Protein AF-A0A1G0HWP4-F1 (afdb_monomer)

Mean predicted aligned error: 15.43 Å

Foldseek 3Di:
DDDDDDDDDPDDDLVVLPVVLVVVQVVVCVPDPHNFWDDWPDDDPDVQDQKTKTWGDDPNDIDIDIDRPDSHNSVRNVVRSVVVVVVVVCVVVVNPVVVVVVVVPPPDPPPLPQLCVLLVHDPPDDLVVSVVSLVVVCVQLPCPDPPNPNVPSVSVVSSVVSNVVSVVD

Nearest PDB structures (foldseek):
  1yz9-assembly1_B  TM=3.494E-01  e=1.537E+00  Aquifex aeolicus
  4m2z-assembly1_A  TM=3.794E-01  e=2.055E+00  Aquifex aeolicus VF5
  3p1x-assembly3_A  TM=3.303E-01  e=1.830E+00  Homo sapiens
  1yyw-assembly1_B  TM=3.700E-01  e=5.204E+00  Aquifex aeolicus
  8dg5-assembly1_K  TM=2.739E-01  e=3.086E+00  Drosophila melanogaster

pLDDT: mean 76.39, std 14.66, range [33.81, 92.25]

Radius of gyration: 24.45 Å; Cα contacts (8 Å, |Δi|>4): 148; chains: 1; bounding box: 59×46×54 Å

Secondary structure (DSSP, 8-state):
-----PPPPTT--HHHHHHHHHHHHHHHHHHSSS--EEEE--S---TT---EEEEEEETTEEEEEEE--SSSHHHHHHHHHHHHHHHHHHHHTT-HHHHHHHHHTSPPP-----HHHHHTS-TTS-HHHHHHHHHHHHHHH-TT-TTS--TT-HHHHHHHHHHHHHHT-

Structure (mmCIF, N/CA/C/O backbone):
data_AF-A0A1G0HWP4-F1
#
_entry.id   AF-A0A1G0HWP4-F1
#
loop_
_atom_site.group_PDB
_atom_site.id
_atom_site.type_symbol
_atom_site.label_atom_id
_atom_site.label_alt_id
_atom_site.label_comp_id
_atom_site.label_asym_id
_atom_site.label_entity_id
_atom_site.label_seq_id
_atom_site.pdbx_PDB_ins_code
_atom_site.Cartn_x
_atom_site.Cartn_y
_atom_site.Cartn_z
_atom_site.occupancy
_atom_site.B_iso_or_equiv
_atom_site.auth_seq_id
_atom_site.auth_comp_id
_atom_site.auth_asym_id
_atom_site.auth_atom_id
_atom_site.pdbx_PDB_model_num
ATOM 1 N N . MET A 1 1 ? -22.173 8.754 -3.410 1.00 35.62 1 MET A N 1
ATOM 2 C CA . MET A 1 1 ? -20.940 9.534 -3.659 1.00 35.62 1 MET A CA 1
ATOM 3 C C . MET A 1 1 ? -20.176 8.850 -4.780 1.00 35.62 1 MET A C 1
ATOM 5 O O . MET A 1 1 ? -19.919 7.658 -4.665 1.00 35.62 1 MET A O 1
ATOM 9 N N . ALA A 1 2 ? -19.895 9.544 -5.881 1.00 37.91 2 ALA A N 1
ATOM 10 C CA . ALA A 1 2 ? -19.133 8.976 -6.991 1.00 37.91 2 ALA A CA 1
ATOM 11 C C . ALA A 1 2 ? -17.658 8.866 -6.575 1.00 37.91 2 ALA A C 1
ATOM 13 O O . ALA A 1 2 ? -16.983 9.879 -6.407 1.00 37.91 2 ALA A O 1
ATOM 14 N N . GLY A 1 3 ? -17.180 7.644 -6.332 1.00 35.84 3 GLY A N 1
ATOM 15 C CA . GLY A 1 3 ? -15.778 7.394 -6.008 1.00 35.84 3 GLY A CA 1
ATOM 16 C C . GLY A 1 3 ? -14.893 7.759 -7.196 1.00 35.84 3 GLY A C 1
ATOM 17 O O . GLY A 1 3 ? -15.130 7.292 -8.311 1.00 35.84 3 GLY A O 1
ATOM 18 N N . TYR A 1 4 ? -13.888 8.601 -6.967 1.00 33.81 4 TYR A N 1
ATOM 19 C CA . TYR A 1 4 ? -12.888 8.941 -7.972 1.00 33.81 4 TYR A CA 1
ATOM 20 C C . TYR A 1 4 ? -12.200 7.660 -8.474 1.00 33.81 4 TYR A C 1
ATOM 22 O O . TYR A 1 4 ? -11.484 6.993 -7.727 1.00 33.81 4 TYR A O 1
ATOM 30 N N . LYS A 1 5 ? -12.434 7.291 -9.740 1.00 38.62 5 LYS A N 1
ATOM 31 C CA . LYS A 1 5 ? -11.689 6.230 -10.429 1.00 38.62 5 LYS A CA 1
ATOM 32 C C . LYS A 1 5 ? -10.514 6.876 -11.154 1.00 38.62 5 LYS A C 1
ATOM 34 O O . LYS A 1 5 ? -10.679 7.419 -12.241 1.00 38.62 5 LYS A O 1
ATOM 39 N N . TYR A 1 6 ? -9.336 6.825 -10.537 1.00 41.19 6 TYR A N 1
ATOM 40 C CA . TYR A 1 6 ? -8.092 7.176 -11.217 1.00 41.19 6 TYR A CA 1
ATOM 41 C C . TYR A 1 6 ? -7.831 6.170 -12.345 1.00 41.19 6 TYR A C 1
ATOM 43 O O . TYR A 1 6 ? -7.634 4.981 -12.078 1.00 41.19 6 TYR A O 1
ATOM 51 N N . SER A 1 7 ? -7.825 6.651 -13.586 1.00 46.00 7 SER A N 1
ATOM 52 C CA . SER A 1 7 ? -7.312 5.913 -14.740 1.00 46.00 7 SER A CA 1
ATOM 53 C C . SER A 1 7 ? -5.890 6.396 -15.021 1.00 46.00 7 SER A C 1
ATOM 55 O O . SER A 1 7 ? -5.683 7.611 -15.094 1.00 46.00 7 SER A O 1
ATOM 57 N N . PRO A 1 8 ? -4.905 5.495 -15.172 1.00 48.41 8 PRO A N 1
ATOM 58 C CA . PRO A 1 8 ? -3.567 5.902 -15.574 1.00 48.41 8 PRO A CA 1
ATOM 59 C C . PRO A 1 8 ? -3.627 6.607 -16.944 1.00 48.41 8 PRO A C 1
ATOM 61 O O . PRO A 1 8 ? -4.454 6.237 -17.782 1.00 48.41 8 PRO A O 1
ATOM 64 N N . PRO A 1 9 ? -2.800 7.640 -17.177 1.00 46.66 9 PRO A N 1
ATOM 65 C CA . PRO A 1 9 ? -2.841 8.414 -18.413 1.00 46.66 9 PRO A CA 1
ATOM 66 C C . PRO A 1 9 ? -2.562 7.537 -19.643 1.00 46.66 9 PRO A C 1
ATOM 68 O O . PRO A 1 9 ? -1.605 6.762 -19.677 1.00 46.66 9 PRO A O 1
ATOM 71 N N . THR A 1 10 ? -3.412 7.669 -20.661 1.00 42.06 10 THR A N 1
ATOM 72 C CA . THR A 1 10 ? -3.330 6.939 -21.932 1.00 42.06 10 THR A CA 1
ATOM 73 C C . THR A 1 10 ? -2.033 7.281 -22.679 1.00 42.06 10 THR A C 1
ATOM 75 O O . THR A 1 10 ? -1.686 8.453 -22.798 1.00 42.06 10 THR A O 1
ATOM 78 N N . GLY A 1 11 ? -1.335 6.278 -23.229 1.00 45.94 11 GLY A N 1
ATOM 79 C CA . GLY A 1 11 ? -0.213 6.490 -24.162 1.00 45.94 11 GLY A CA 1
ATOM 80 C C . GLY A 1 11 ? 1.203 6.403 -23.581 1.00 45.94 11 GLY A C 1
ATOM 81 O O . GLY A 1 11 ? 2.148 6.812 -24.247 1.00 45.94 11 GLY A O 1
ATOM 82 N N . TRP A 1 12 ? 1.385 5.867 -22.374 1.00 53.19 12 TRP A N 1
ATOM 83 C CA . TRP A 1 12 ? 2.719 5.615 -21.819 1.00 53.19 12 TRP A CA 1
ATOM 84 C C . TRP A 1 12 ? 3.225 4.215 -22.199 1.00 53.19 12 TRP A C 1
ATOM 86 O O . TRP A 1 12 ? 2.659 3.229 -21.723 1.00 53.19 12 TRP A O 1
ATOM 96 N N . PRO A 1 13 ? 4.275 4.079 -23.035 1.00 53.84 13 PRO A N 1
ATOM 97 C CA . PRO A 1 13 ? 4.771 2.769 -23.430 1.00 53.84 13 PRO A CA 1
ATOM 98 C C . PRO A 1 13 ? 5.338 2.020 -22.210 1.00 53.84 13 PRO A C 1
ATOM 100 O O . PRO A 1 13 ? 6.186 2.570 -21.494 1.00 53.84 13 PRO A O 1
ATOM 103 N N . PRO A 1 14 ? 4.953 0.751 -21.982 1.00 49.53 14 PRO A N 1
ATOM 104 C CA . PRO A 1 14 ? 5.505 -0.071 -20.901 1.00 49.53 14 PRO A CA 1
ATOM 105 C C . PRO A 1 14 ? 7.040 -0.179 -20.934 1.00 49.53 14 PRO A C 1
ATOM 107 O O . PRO A 1 14 ? 7.685 -0.279 -19.891 1.00 49.53 14 PRO A O 1
ATOM 110 N N . SER A 1 15 ? 7.640 -0.121 -22.128 1.00 50.69 15 SER A N 1
ATOM 111 C CA . SER A 1 15 ? 9.090 -0.155 -22.349 1.00 50.69 15 SER A CA 1
ATOM 112 C C . SER A 1 15 ? 9.810 1.125 -21.908 1.00 50.69 15 SER A C 1
ATOM 114 O O . SER A 1 15 ? 10.912 1.034 -21.368 1.00 50.69 15 SER A O 1
ATOM 116 N N . SER A 1 16 ? 9.186 2.298 -22.062 1.00 52.84 16 SER A N 1
ATOM 117 C CA . SER A 1 16 ? 9.762 3.593 -21.660 1.00 52.84 16 SER A CA 1
ATOM 118 C C . SER A 1 16 ? 9.850 3.744 -20.139 1.00 52.84 16 SER A C 1
ATOM 120 O O . SER A 1 16 ? 10.760 4.383 -19.622 1.00 52.84 16 SER A O 1
ATOM 122 N N . SER A 1 17 ? 8.956 3.079 -19.401 1.00 62.97 17 SER A N 1
ATOM 123 C CA . SER A 1 17 ? 8.894 3.183 -17.938 1.00 62.97 17 SER A CA 1
ATOM 124 C C . SER A 1 17 ? 10.099 2.551 -17.235 1.00 62.97 17 SER A C 1
ATOM 126 O O . SER A 1 17 ? 10.515 3.030 -16.184 1.00 62.97 17 SER A O 1
ATOM 128 N N . ARG A 1 18 ? 10.688 1.481 -17.787 1.00 70.69 18 ARG A N 1
ATOM 129 C CA . ARG A 1 18 ? 11.725 0.707 -17.085 1.00 70.69 18 ARG A CA 1
ATOM 130 C C . ARG A 1 18 ? 13.026 1.488 -16.898 1.00 70.69 18 ARG A C 1
ATOM 132 O O . ARG A 1 18 ? 13.535 1.546 -15.781 1.00 70.69 18 ARG A O 1
ATOM 139 N N . GLY A 1 19 ? 13.571 2.038 -17.984 1.00 73.56 19 GLY A N 1
ATOM 140 C CA . GLY A 1 19 ? 14.836 2.779 -17.942 1.00 73.56 19 GLY A CA 1
ATOM 141 C C . GLY A 1 19 ? 14.739 4.005 -17.038 1.00 73.56 19 GLY A C 1
ATOM 142 O O . GLY A 1 19 ? 15.629 4.252 -16.231 1.00 73.56 19 GLY A O 1
ATOM 143 N N . GLU A 1 20 ? 13.605 4.706 -17.096 1.00 80.00 20 GLU A N 1
ATOM 144 C CA . GLU A 1 20 ? 13.312 5.836 -16.214 1.00 80.00 20 GLU A CA 1
ATOM 145 C C . GLU A 1 20 ? 13.225 5.436 -14.738 1.00 80.00 20 GLU A C 1
ATOM 147 O O . GLU A 1 20 ? 13.810 6.106 -13.892 1.00 80.00 20 GLU A O 1
ATOM 152 N N . ILE A 1 21 ? 12.509 4.350 -14.413 1.00 82.44 21 ILE A N 1
ATOM 153 C CA . ILE A 1 21 ? 12.374 3.868 -13.029 1.00 82.44 21 ILE A CA 1
ATOM 154 C C . ILE A 1 21 ? 13.747 3.491 -12.466 1.00 82.44 21 ILE A C 1
ATOM 156 O O . ILE A 1 21 ? 14.088 3.892 -11.355 1.00 82.44 21 ILE A O 1
ATOM 160 N N . GLN A 1 2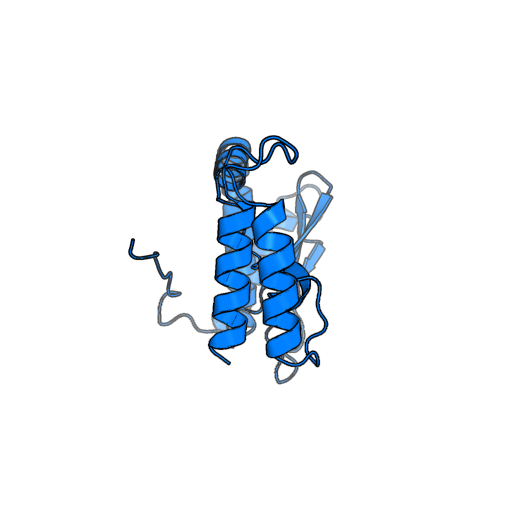2 ? 14.555 2.771 -13.248 1.00 82.81 22 GLN A N 1
ATOM 161 C CA . GLN A 1 22 ? 15.904 2.388 -12.845 1.00 82.81 22 GLN A CA 1
ATOM 162 C C . GLN A 1 22 ? 16.805 3.614 -12.631 1.00 82.81 22 GLN A C 1
ATOM 164 O O . GLN A 1 22 ? 17.485 3.693 -11.609 1.00 82.81 22 GLN A O 1
ATOM 169 N N . ALA A 1 23 ? 16.786 4.580 -13.554 1.00 85.12 23 ALA A N 1
ATOM 170 C CA . ALA A 1 23 ? 17.562 5.813 -13.431 1.00 85.12 23 ALA A CA 1
ATOM 171 C C . ALA A 1 23 ? 17.144 6.637 -12.203 1.00 85.12 23 ALA A C 1
ATOM 173 O O . ALA A 1 23 ? 17.994 7.173 -11.496 1.00 85.12 23 ALA A O 1
ATOM 174 N N . GLU A 1 24 ? 15.845 6.705 -11.908 1.00 87.31 24 GLU A N 1
ATOM 175 C CA . GLU A 1 24 ? 15.332 7.407 -10.733 1.00 87.31 24 GLU A CA 1
ATOM 176 C C . GLU A 1 24 ? 15.749 6.720 -9.423 1.00 87.31 24 GLU A C 1
ATOM 178 O O . GLU A 1 24 ? 16.228 7.389 -8.509 1.00 87.31 24 GLU A O 1
ATOM 183 N N . PHE A 1 25 ? 15.619 5.393 -9.326 1.00 87.38 25 PHE A N 1
ATOM 184 C CA . PHE A 1 25 ? 16.061 4.650 -8.143 1.00 87.38 25 PHE A CA 1
ATOM 185 C C . PHE A 1 25 ? 17.568 4.764 -7.925 1.00 87.38 25 PHE A C 1
ATOM 187 O O . PHE A 1 25 ? 18.009 4.926 -6.786 1.00 87.38 25 PHE A O 1
ATOM 194 N N . GLN A 1 26 ? 18.352 4.733 -9.006 1.00 86.25 26 GLN A N 1
ATOM 195 C CA . GLN A 1 26 ? 19.790 4.949 -8.923 1.00 86.25 26 GLN A CA 1
ATOM 196 C C . GLN A 1 26 ? 20.101 6.358 -8.421 1.00 86.25 26 GLN A C 1
ATOM 198 O O . GLN A 1 26 ? 20.832 6.505 -7.449 1.00 86.25 26 GLN A O 1
ATOM 203 N N . ARG A 1 27 ? 19.449 7.382 -8.982 1.00 86.69 27 ARG A N 1
ATOM 204 C CA . ARG A 1 27 ? 19.596 8.767 -8.526 1.00 86.69 27 ARG A CA 1
ATOM 205 C C . ARG A 1 27 ? 19.305 8.921 -7.032 1.00 86.69 27 ARG A C 1
ATOM 207 O O . ARG A 1 27 ? 20.004 9.670 -6.359 1.00 86.69 27 ARG A O 1
ATOM 214 N N . TRP A 1 28 ? 18.291 8.241 -6.495 1.00 88.19 28 TRP A N 1
ATOM 215 C CA . TRP A 1 28 ? 17.997 8.296 -5.057 1.00 88.19 28 TRP A CA 1
ATOM 216 C C . TRP A 1 28 ? 19.061 7.621 -4.202 1.00 88.19 28 TRP A C 1
ATOM 218 O O . TRP A 1 28 ? 19.343 8.119 -3.116 1.00 88.19 28 TRP A O 1
ATOM 228 N N . ASN A 1 29 ? 19.634 6.516 -4.679 1.00 86.56 29 ASN A N 1
ATOM 229 C CA . ASN A 1 29 ? 20.761 5.866 -4.018 1.00 86.56 29 ASN A CA 1
ATOM 230 C C . ASN A 1 29 ? 22.008 6.753 -4.046 1.00 86.56 29 ASN A C 1
ATOM 232 O O . ASN A 1 29 ? 22.676 6.856 -3.029 1.00 86.56 29 ASN A O 1
ATOM 236 N N . ASP A 1 30 ? 22.277 7.434 -5.161 1.00 85.62 30 ASP A N 1
ATOM 237 C CA . ASP A 1 30 ? 23.438 8.321 -5.308 1.00 85.62 30 ASP A CA 1
ATOM 238 C C . ASP A 1 30 ? 23.310 9.596 -4.457 1.00 85.62 30 ASP A C 1
ATOM 240 O O . ASP A 1 30 ? 24.300 10.140 -3.977 1.00 85.62 30 ASP A O 1
ATOM 244 N N . GLN A 1 31 ? 22.084 10.097 -4.270 1.00 82.31 31 GLN A N 1
ATOM 245 C CA . GLN A 1 31 ? 21.800 11.263 -3.425 1.00 82.31 31 GLN A CA 1
ATOM 246 C C . GLN A 1 31 ? 21.808 10.944 -1.928 1.00 82.31 31 GLN A C 1
ATOM 248 O O . GLN A 1 31 ? 21.899 11.859 -1.108 1.00 82.31 31 GLN A O 1
ATOM 253 N N . ALA A 1 32 ? 21.649 9.676 -1.563 1.00 75.62 32 ALA A N 1
ATOM 254 C CA . ALA A 1 32 ? 21.641 9.249 -0.179 1.00 75.62 32 ALA A CA 1
ATOM 255 C C . ALA A 1 32 ? 23.056 8.843 0.258 1.00 75.62 32 ALA A C 1
ATOM 257 O O . ALA A 1 32 ? 23.811 8.245 -0.498 1.00 75.62 32 ALA A O 1
ATOM 258 N N . GLY A 1 33 ? 23.416 9.135 1.512 1.00 71.81 33 GLY A N 1
ATOM 259 C CA . GLY A 1 33 ? 24.677 8.656 2.101 1.00 71.81 33 GLY A CA 1
ATOM 260 C C . GLY A 1 33 ? 24.725 7.132 2.302 1.00 71.81 33 GLY A C 1
ATOM 261 O O . GLY A 1 33 ? 25.763 6.590 2.665 1.00 71.81 33 GLY A O 1
ATOM 262 N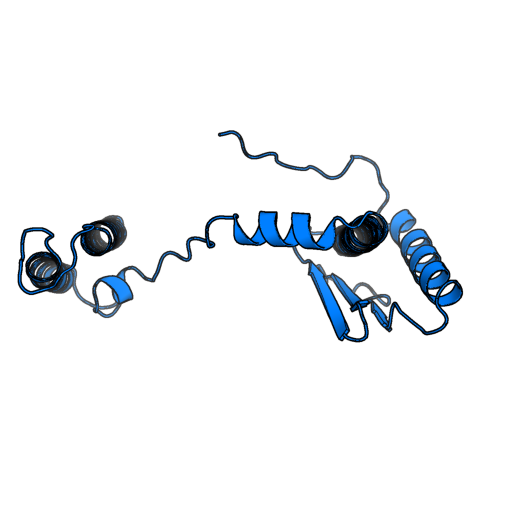 N . GLU A 1 34 ? 23.604 6.447 2.067 1.00 74.62 34 GLU A N 1
ATOM 263 C CA . GLU A 1 34 ? 23.442 4.998 2.106 1.00 74.62 34 GLU A CA 1
ATOM 264 C C . GLU A 1 34 ? 22.468 4.544 1.010 1.00 74.62 34 GLU A C 1
ATOM 266 O O . GLU A 1 34 ? 21.630 5.313 0.539 1.00 74.62 34 GLU A O 1
ATOM 271 N N . ARG A 1 35 ? 22.533 3.271 0.611 1.00 76.00 35 ARG A N 1
ATOM 272 C CA . ARG A 1 35 ? 21.603 2.715 -0.379 1.00 76.00 35 ARG A CA 1
ATOM 273 C C . ARG A 1 35 ? 20.183 2.662 0.197 1.00 76.00 35 ARG A C 1
ATOM 275 O O . ARG A 1 35 ? 19.887 1.815 1.034 1.00 76.00 35 ARG A O 1
ATOM 282 N N . VAL A 1 36 ? 19.296 3.522 -0.301 1.00 82.56 36 VAL A N 1
ATOM 283 C CA . VAL A 1 36 ? 17.905 3.642 0.168 1.00 82.56 36 VAL A CA 1
ATOM 284 C C . VAL A 1 36 ? 16.933 2.739 -0.580 1.00 82.56 36 VAL A C 1
ATOM 286 O O . VAL A 1 36 ? 15.987 2.250 0.020 1.00 82.56 36 VAL A O 1
ATOM 289 N N . VAL A 1 37 ? 17.147 2.467 -1.865 1.00 85.19 37 VAL A N 1
ATOM 290 C CA . VAL A 1 37 ? 16.380 1.469 -2.620 1.00 85.19 37 VAL A CA 1
ATOM 291 C C . VAL A 1 37 ? 17.173 0.167 -2.614 1.00 85.19 37 VAL A C 1
ATOM 293 O O . VAL A 1 37 ? 18.218 0.039 -3.263 1.00 85.19 37 VAL A O 1
ATOM 296 N N . LEU A 1 38 ? 16.689 -0.792 -1.830 1.00 81.56 38 LEU A N 1
ATOM 297 C CA . LEU A 1 38 ? 17.404 -2.027 -1.528 1.00 81.56 38 LEU A CA 1
ATOM 298 C C . LEU A 1 38 ? 17.222 -3.048 -2.634 1.00 81.56 38 LEU A C 1
ATOM 300 O O . LEU A 1 38 ? 18.199 -3.609 -3.125 1.00 81.56 38 LEU A O 1
ATOM 304 N N . ASP A 1 39 ? 15.977 -3.245 -3.035 1.00 81.06 39 ASP A N 1
ATOM 305 C CA . ASP A 1 39 ? 15.601 -4.248 -4.009 1.00 81.06 39 ASP A CA 1
ATOM 306 C C . ASP A 1 39 ? 14.347 -3.796 -4.742 1.00 81.06 39 ASP A C 1
ATOM 308 O O . ASP A 1 39 ? 13.502 -3.089 -4.196 1.00 81.06 39 ASP A O 1
ATOM 312 N N . TYR A 1 40 ? 14.234 -4.184 -5.991 1.00 76.06 40 TYR A N 1
ATOM 313 C CA . TYR A 1 40 ? 13.019 -4.026 -6.763 1.00 76.06 40 TYR A CA 1
ATOM 314 C C . TYR A 1 40 ? 13.035 -5.103 -7.823 1.00 76.06 40 TYR A C 1
ATOM 316 O O . TYR A 1 40 ? 14.092 -5.403 -8.381 1.00 76.06 40 TYR A O 1
ATOM 324 N N . ASP A 1 41 ? 11.866 -5.661 -8.118 1.00 67.56 41 ASP A N 1
ATOM 325 C CA . ASP A 1 41 ? 11.736 -6.669 -9.160 1.00 67.56 41 ASP A CA 1
ATOM 326 C C . ASP A 1 41 ? 12.133 -6.060 -10.516 1.00 67.56 41 ASP A C 1
ATOM 328 O O . ASP A 1 41 ? 11.342 -5.451 -11.232 1.00 67.56 41 ASP A O 1
ATOM 332 N N . LEU A 1 42 ? 13.399 -6.191 -10.885 1.00 62.28 42 LEU A N 1
ATOM 333 C CA . LEU A 1 42 ? 13.894 -5.942 -12.232 1.00 62.28 42 LEU A CA 1
ATOM 334 C C . LEU A 1 42 ? 14.948 -7.005 -12.539 1.00 62.28 42 LEU A C 1
ATOM 336 O O . LEU A 1 42 ? 16.142 -6.723 -12.452 1.00 62.28 42 LEU A O 1
ATOM 340 N N . PRO A 1 43 ? 14.543 -8.255 -12.844 1.00 52.53 43 PRO A N 1
ATOM 341 C CA . PRO A 1 43 ? 14.857 -8.819 -14.172 1.00 52.53 43 PRO A CA 1
ATOM 342 C C . PRO A 1 43 ? 13.932 -9.976 -14.651 1.00 52.53 43 PRO A C 1
ATOM 344 O O . PRO A 1 43 ? 13.382 -10.724 -13.858 1.00 52.53 43 PRO A O 1
ATOM 347 N N . MET A 1 44 ? 13.826 -10.151 -15.980 1.00 46.19 44 MET A N 1
ATOM 348 C CA . MET A 1 44 ? 12.987 -11.131 -16.709 1.00 46.19 44 MET A CA 1
ATOM 349 C C . MET A 1 44 ? 11.512 -11.156 -16.279 1.00 46.19 44 MET A C 1
ATOM 351 O O . MET A 1 44 ? 11.130 -11.894 -15.379 1.00 46.19 44 MET A O 1
ATOM 355 N N . LEU A 1 45 ? 1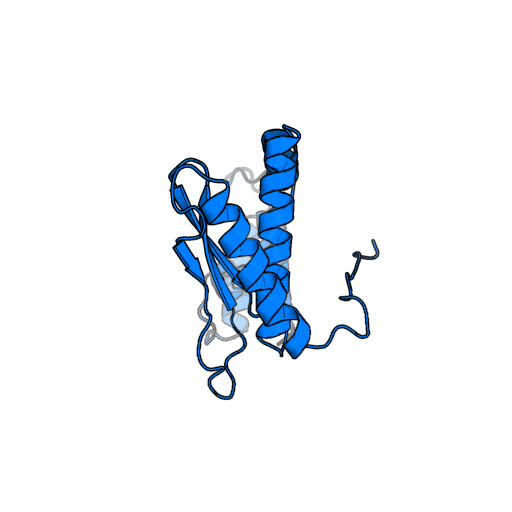0.667 -10.398 -16.990 1.00 52.53 45 LEU A N 1
ATOM 356 C CA . LEU A 1 45 ? 9.217 -10.610 -16.990 1.00 52.53 45 LEU A CA 1
ATOM 357 C C . LEU A 1 45 ? 8.954 -12.086 -17.292 1.00 52.53 45 LEU A C 1
ATOM 359 O O . LEU A 1 45 ? 8.989 -12.502 -18.452 1.00 52.53 45 LEU A O 1
ATOM 363 N N . ARG A 1 46 ? 8.741 -12.898 -16.258 1.00 56.19 46 ARG A N 1
ATOM 364 C CA . ARG A 1 46 ? 8.265 -14.257 -16.471 1.00 56.19 46 ARG A CA 1
ATOM 365 C C . ARG A 1 46 ? 6.887 -14.137 -17.119 1.00 56.19 46 ARG A C 1
ATOM 367 O O . ARG A 1 46 ? 6.114 -13.265 -16.707 1.00 56.19 46 ARG A O 1
ATOM 374 N N . PRO A 1 47 ? 6.563 -14.960 -18.129 1.00 56.78 47 PRO A N 1
ATOM 375 C CA . PRO A 1 47 ? 5.224 -14.969 -18.701 1.00 56.78 47 PRO A CA 1
ATOM 376 C C . PRO A 1 47 ? 4.172 -15.055 -17.585 1.00 56.78 47 PRO A C 1
ATOM 378 O O . PRO A 1 47 ? 4.246 -15.933 -16.730 1.00 56.78 47 PRO A O 1
ATOM 381 N N . GLY A 1 48 ? 3.234 -14.106 -17.554 1.00 65.75 48 GLY A N 1
ATOM 382 C CA . GLY A 1 48 ? 2.169 -14.046 -16.545 1.00 65.75 48 GLY A CA 1
ATOM 383 C C . GLY A 1 48 ? 2.521 -13.365 -15.215 1.00 65.75 48 GLY A C 1
ATOM 384 O O . GLY A 1 48 ? 1.639 -13.230 -14.367 1.00 65.75 48 GLY A O 1
ATOM 385 N N . GLN A 1 49 ? 3.756 -12.893 -15.014 1.00 71.88 49 GLN A N 1
ATOM 386 C CA . GLN A 1 49 ? 4.097 -12.111 -13.825 1.00 71.88 49 GLN A CA 1
ATOM 387 C C . GLN A 1 49 ? 3.443 -10.726 -13.908 1.00 71.88 49 GLN A C 1
ATOM 389 O O . GLN A 1 49 ? 3.797 -9.924 -14.768 1.00 71.88 49 GLN A O 1
ATOM 394 N N . ARG A 1 50 ? 2.481 -10.469 -13.012 1.00 78.38 50 ARG A N 1
ATOM 395 C CA . ARG A 1 50 ? 1.795 -9.172 -12.867 1.00 78.38 50 ARG A CA 1
ATOM 396 C C . ARG A 1 50 ? 2.235 -8.394 -11.630 1.00 78.38 50 ARG A C 1
ATOM 398 O O . ARG A 1 50 ? 2.276 -7.172 -11.680 1.00 78.38 50 ARG A O 1
ATOM 405 N N . GLU A 1 51 ? 2.562 -9.084 -10.538 1.00 86.31 51 GLU A N 1
ATOM 406 C CA . GLU A 1 51 ? 2.940 -8.447 -9.274 1.00 86.31 51 GLU A CA 1
ATOM 407 C C . GLU A 1 51 ? 4.310 -7.781 -9.404 1.00 86.31 51 GLU A C 1
ATOM 409 O O . GLU A 1 51 ? 5.258 -8.420 -9.864 1.00 86.31 51 GLU A O 1
ATOM 414 N N . ALA A 1 52 ? 4.402 -6.525 -8.973 1.00 86.38 52 ALA A N 1
ATOM 415 C CA . ALA A 1 52 ? 5.645 -5.784 -8.827 1.00 86.38 52 ALA A CA 1
ATOM 416 C C . ALA A 1 52 ? 5.885 -5.425 -7.359 1.00 86.38 52 ALA A C 1
ATOM 418 O O . ALA A 1 52 ? 4.988 -4.895 -6.697 1.00 86.38 52 ALA A O 1
ATOM 419 N N . ALA A 1 53 ? 7.109 -5.648 -6.876 1.00 89.44 53 ALA A N 1
ATOM 420 C CA . ALA A 1 53 ? 7.547 -5.240 -5.549 1.00 89.44 53 ALA A CA 1
ATOM 421 C C . ALA A 1 53 ? 8.758 -4.294 -5.603 1.00 89.44 53 ALA A C 1
ATOM 423 O O . ALA A 1 53 ? 9.685 -4.477 -6.393 1.00 89.44 53 ALA A O 1
ATOM 424 N N . VAL A 1 54 ? 8.761 -3.286 -4.728 1.00 89.12 54 VAL A N 1
ATOM 425 C CA . VAL A 1 54 ? 9.902 -2.389 -4.488 1.00 89.12 54 VAL A CA 1
ATOM 426 C C . VAL A 1 54 ? 10.152 -2.301 -2.989 1.00 89.12 54 VAL A C 1
ATOM 428 O O . VAL A 1 54 ? 9.268 -1.901 -2.234 1.00 89.12 54 VAL A O 1
ATOM 431 N N . THR A 1 55 ? 11.361 -2.651 -2.562 1.00 89.38 55 THR A N 1
ATOM 432 C CA . THR A 1 55 ? 11.831 -2.595 -1.177 1.00 89.38 55 THR A CA 1
ATOM 433 C C . THR A 1 55 ? 12.818 -1.446 -0.994 1.00 89.38 55 THR A C 1
ATOM 435 O O . THR A 1 55 ? 13.822 -1.335 -1.701 1.00 89.38 55 THR A O 1
ATOM 438 N N . PHE A 1 56 ? 12.566 -0.602 -0.001 1.00 89.00 56 PHE A N 1
ATOM 439 C CA . PHE A 1 56 ? 13.364 0.584 0.289 1.00 89.00 56 PHE A CA 1
ATOM 440 C C . PHE A 1 56 ? 13.470 0.835 1.799 1.00 89.00 56 PHE A C 1
ATOM 442 O O . PHE A 1 56 ? 12.748 0.235 2.596 1.00 89.00 56 PHE A O 1
ATOM 449 N N . LEU A 1 57 ? 14.398 1.701 2.196 1.00 86.00 57 LEU A N 1
ATOM 450 C CA . LEU A 1 57 ? 14.555 2.184 3.560 1.00 86.00 57 LEU A CA 1
ATOM 451 C C . LEU A 1 57 ? 13.723 3.448 3.766 1.00 86.00 57 LEU A C 1
ATOM 453 O O . LEU A 1 57 ? 13.884 4.441 3.056 1.00 86.00 57 LEU A O 1
ATOM 457 N N . LEU A 1 58 ? 12.870 3.417 4.785 1.00 80.75 58 LEU A N 1
ATOM 458 C CA . LEU A 1 58 ? 12.136 4.563 5.299 1.00 80.75 58 LEU A CA 1
ATOM 459 C C . LEU A 1 58 ? 12.481 4.728 6.780 1.00 80.75 58 LEU A C 1
ATOM 461 O O . LEU A 1 58 ? 12.114 3.887 7.604 1.00 80.75 58 LEU A O 1
ATOM 465 N N . ARG A 1 59 ? 13.206 5.800 7.127 1.00 77.00 59 ARG A N 1
ATOM 466 C CA . ARG A 1 59 ? 13.683 6.063 8.503 1.00 77.00 59 ARG A CA 1
ATOM 467 C C . ARG A 1 59 ? 14.435 4.864 9.109 1.00 77.00 59 ARG A C 1
ATOM 469 O O . ARG A 1 59 ? 14.165 4.465 10.237 1.00 77.00 59 ARG A O 1
ATOM 476 N N . GLY A 1 60 ? 15.306 4.233 8.319 1.00 79.62 60 GLY A N 1
ATOM 477 C CA . GLY A 1 60 ? 16.061 3.035 8.710 1.00 79.62 60 GLY A CA 1
ATOM 478 C C . GLY A 1 60 ? 15.265 1.721 8.704 1.00 79.62 60 GLY A C 1
ATOM 479 O O . GLY A 1 60 ? 15.859 0.652 8.826 1.00 79.62 60 GLY A O 1
ATOM 480 N N . ASN A 1 61 ? 13.943 1.759 8.510 1.00 80.56 61 ASN A N 1
ATOM 481 C CA . ASN A 1 61 ? 13.112 0.559 8.432 1.00 80.56 61 ASN A CA 1
ATOM 482 C C . ASN A 1 61 ? 12.968 0.091 6.986 1.00 80.56 61 ASN A C 1
ATOM 484 O O . ASN A 1 61 ? 12.713 0.893 6.089 1.00 80.56 61 ASN A O 1
ATOM 488 N N . LYS A 1 62 ? 13.072 -1.220 6.762 1.00 87.31 62 LYS A N 1
ATOM 489 C CA . LYS A 1 62 ? 12.781 -1.817 5.455 1.00 87.31 62 LYS A CA 1
ATOM 490 C C . LYS A 1 62 ? 11.272 -1.828 5.222 1.00 87.31 62 LYS A C 1
ATOM 492 O O . LYS A 1 62 ? 10.531 -2.408 6.010 1.00 87.31 62 LYS A O 1
ATOM 497 N N . VAL A 1 63 ? 10.836 -1.213 4.130 1.00 86.81 63 VAL A N 1
ATOM 498 C CA . VAL A 1 63 ? 9.440 -1.160 3.691 1.00 86.81 63 VAL A CA 1
ATOM 499 C C . VAL A 1 63 ? 9.360 -1.704 2.271 1.00 86.81 63 VAL A C 1
ATOM 501 O O . VAL A 1 63 ? 10.200 -1.376 1.435 1.00 86.81 63 VAL A O 1
ATOM 504 N N . THR A 1 64 ? 8.340 -2.512 1.989 1.00 90.25 64 THR A N 1
ATOM 505 C CA . THR A 1 64 ? 8.082 -3.048 0.649 1.00 90.25 64 THR A CA 1
ATOM 506 C C . THR A 1 64 ? 6.724 -2.558 0.157 1.00 90.25 64 THR A C 1
ATOM 508 O O . THR A 1 64 ? 5.708 -2.791 0.808 1.00 90.25 64 THR A O 1
ATOM 511 N N . VAL A 1 65 ? 6.697 -1.909 -1.007 1.00 89.12 65 VAL A N 1
ATOM 512 C CA . VAL A 1 65 ? 5.464 -1.612 -1.750 1.00 89.12 65 VAL A CA 1
ATOM 513 C C . VAL A 1 65 ? 5.254 -2.723 -2.764 1.00 89.12 65 VAL A C 1
ATOM 515 O O . VAL A 1 65 ? 6.129 -2.955 -3.597 1.00 89.12 65 VAL A O 1
ATOM 518 N N . LYS A 1 66 ? 4.106 -3.402 -2.689 1.00 91.81 66 LYS A N 1
ATOM 519 C CA . LYS A 1 66 ? 3.703 -4.458 -3.623 1.00 91.81 66 LYS A CA 1
ATOM 520 C C . LYS A 1 66 ? 2.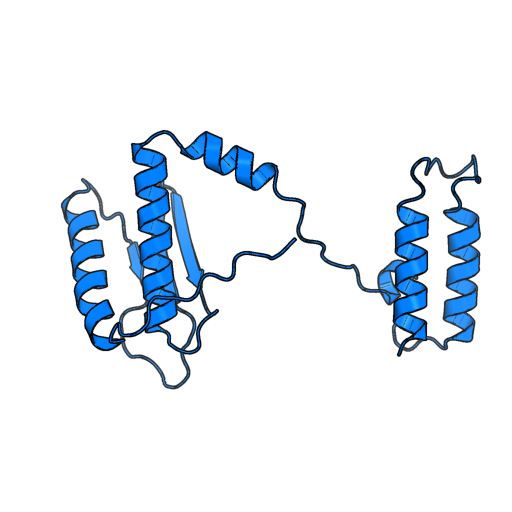385 -4.107 -4.293 1.00 91.81 66 LYS A C 1
ATOM 522 O O . LYS A 1 66 ? 1.476 -3.626 -3.620 1.00 91.81 66 LYS A O 1
ATOM 527 N N . LEU A 1 67 ? 2.288 -4.364 -5.593 1.00 88.12 67 LEU A N 1
ATOM 528 C CA . LEU A 1 67 ? 1.100 -4.095 -6.398 1.00 88.12 67 LEU A CA 1
ATOM 529 C C . LEU A 1 67 ? 0.915 -5.163 -7.478 1.00 88.12 67 LEU A C 1
ATOM 531 O O . LEU A 1 67 ? 1.848 -5.466 -8.215 1.00 88.12 67 LEU A O 1
ATOM 535 N N . ASP A 1 68 ? -0.310 -5.660 -7.620 1.00 88.06 68 ASP A N 1
ATOM 536 C CA . ASP A 1 68 ? -0.736 -6.633 -8.637 1.00 88.06 68 ASP A CA 1
ATOM 537 C C . ASP A 1 68 ? -2.044 -6.219 -9.349 1.00 88.06 68 ASP A C 1
ATOM 539 O O . ASP A 1 68 ? -2.656 -7.007 -10.071 1.00 88.06 68 ASP A O 1
ATOM 543 N N . LYS A 1 69 ? -2.469 -4.963 -9.152 1.00 84.62 69 LYS A N 1
ATOM 544 C CA . LYS A 1 69 ? -3.763 -4.425 -9.593 1.00 84.62 69 LYS A CA 1
ATOM 545 C C . LYS A 1 69 ? -3.941 -4.445 -11.109 1.00 84.62 69 LYS A C 1
ATOM 547 O O . LYS A 1 69 ? -5.047 -4.679 -11.595 1.00 84.62 69 LYS A O 1
ATOM 552 N N . TRP A 1 70 ? -2.884 -4.118 -11.845 1.00 82.44 70 TRP A N 1
ATOM 553 C CA . TRP A 1 70 ? -2.918 -4.005 -13.299 1.00 82.44 70 TRP A CA 1
ATOM 554 C C . TRP A 1 70 ? -2.446 -5.300 -13.970 1.00 82.44 70 TRP A C 1
ATOM 556 O O . TRP A 1 70 ? -1.618 -6.012 -13.397 1.00 82.44 70 TRP A O 1
ATOM 566 N N . PRO A 1 71 ? -2.938 -5.615 -15.181 1.00 78.44 71 PRO A N 1
ATOM 567 C CA . PRO A 1 71 ? -2.484 -6.786 -15.929 1.00 78.44 71 PRO A CA 1
ATOM 568 C C . PRO A 1 71 ? -0.988 -6.729 -16.253 1.00 78.44 71 PRO A C 1
ATOM 570 O O . PRO A 1 71 ? -0.313 -7.757 -16.262 1.00 78.44 71 PRO A O 1
ATOM 573 N N . GLU A 1 72 ? -0.468 -5.528 -16.511 1.00 76.44 72 GLU A N 1
ATOM 574 C CA . GLU A 1 72 ? 0.921 -5.310 -16.883 1.00 76.44 72 GLU A CA 1
ATOM 575 C C . GLU A 1 72 ? 1.786 -5.028 -15.650 1.00 76.44 72 GLU A C 1
ATOM 577 O O . GLU A 1 72 ? 1.588 -4.051 -14.919 1.00 76.44 72 GLU A O 1
ATOM 582 N N . PHE A 1 73 ? 2.825 -5.841 -15.470 1.00 79.94 73 PHE A N 1
ATOM 583 C CA . PHE A 1 73 ? 3.850 -5.652 -14.444 1.00 79.94 73 PHE A CA 1
ATOM 584 C C . PHE A 1 73 ? 4.449 -4.241 -14.446 1.00 79.94 73 PHE A C 1
ATOM 586 O O . PHE A 1 73 ? 4.674 -3.654 -13.392 1.00 79.94 73 PHE A O 1
ATOM 593 N N . GLN A 1 74 ? 4.701 -3.672 -15.627 1.00 76.81 74 GLN A N 1
ATOM 594 C CA . GLN A 1 74 ? 5.311 -2.351 -15.770 1.00 76.81 74 GLN A CA 1
ATOM 595 C C . GLN A 1 74 ? 4.410 -1.252 -15.203 1.00 76.81 74 GLN A C 1
ATOM 597 O O . GLN A 1 74 ? 4.910 -0.310 -14.587 1.00 76.81 74 GLN A O 1
ATOM 602 N N . THR A 1 75 ? 3.092 -1.393 -15.368 1.00 78.81 75 THR A N 1
ATOM 603 C CA . THR A 1 75 ? 2.108 -0.475 -14.790 1.00 78.81 75 THR A CA 1
ATOM 604 C C . THR A 1 75 ? 2.140 -0.573 -13.267 1.00 78.81 75 THR A C 1
ATOM 606 O O . THR A 1 75 ? 2.232 0.451 -12.590 1.00 78.81 75 THR A O 1
ATOM 609 N N . ASN A 1 76 ? 2.163 -1.792 -12.718 1.00 84.12 76 ASN A N 1
ATOM 610 C CA . ASN A 1 76 ? 2.282 -1.999 -11.273 1.00 84.12 76 ASN A CA 1
ATOM 611 C C . ASN A 1 76 ? 3.604 -1.444 -10.715 1.00 84.12 76 ASN A C 1
ATOM 613 O O . ASN A 1 76 ? 3.583 -0.709 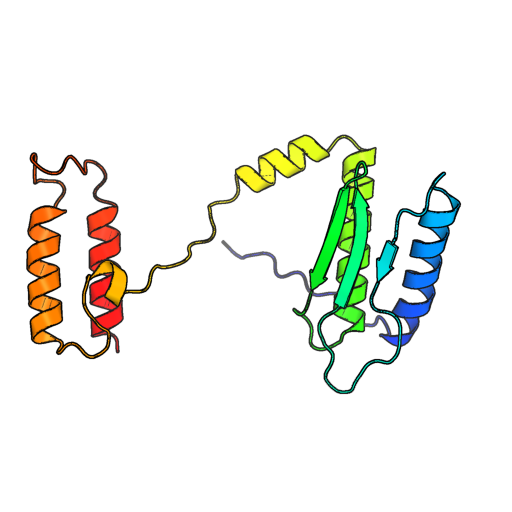-9.729 1.00 84.12 76 ASN A O 1
ATOM 617 N N . LEU A 1 77 ? 4.737 -1.691 -11.381 1.00 84.19 77 LEU A N 1
ATOM 618 C CA . LEU A 1 77 ? 6.047 -1.173 -10.976 1.00 84.19 77 LEU A CA 1
ATOM 619 C C . LEU A 1 77 ? 6.090 0.362 -11.011 1.00 84.19 77 LEU A C 1
ATOM 621 O O . LEU A 1 77 ? 6.636 0.995 -10.104 1.00 84.19 77 LEU A O 1
ATOM 625 N N . ARG A 1 78 ? 5.483 0.987 -12.028 1.00 84.81 78 ARG A N 1
ATOM 626 C CA . ARG A 1 78 ? 5.374 2.450 -12.101 1.00 84.81 78 ARG A CA 1
ATOM 627 C C . ARG A 1 78 ? 4.510 3.002 -10.972 1.00 84.81 78 ARG A C 1
ATOM 629 O O . ARG A 1 78 ? 4.871 4.021 -10.386 1.00 84.81 78 ARG A O 1
ATOM 636 N N . CYS A 1 79 ? 3.407 2.337 -10.641 1.00 86.31 79 CYS A N 1
ATOM 637 C CA . CYS A 1 79 ? 2.602 2.694 -9.479 1.00 86.31 79 CYS A CA 1
ATOM 638 C C . CYS A 1 79 ? 3.419 2.591 -8.177 1.00 86.31 79 CYS A C 1
ATOM 640 O O . CYS A 1 79 ? 3.353 3.521 -7.375 1.00 86.31 79 CYS A O 1
ATOM 642 N N . CYS A 1 80 ? 4.254 1.557 -7.998 1.00 88.38 80 CYS A N 1
ATOM 643 C CA . CYS A 1 80 ? 5.175 1.476 -6.857 1.00 88.38 80 CYS A CA 1
ATOM 644 C C . CYS A 1 80 ? 6.118 2.691 -6.795 1.00 88.38 80 CYS A C 1
ATOM 646 O O . CYS A 1 80 ? 6.246 3.308 -5.738 1.00 88.38 80 CYS A O 1
ATOM 648 N N . LEU A 1 81 ? 6.732 3.084 -7.922 1.00 87.31 81 LEU A N 1
ATOM 649 C CA . LEU A 1 81 ? 7.582 4.282 -7.987 1.00 87.31 81 LEU A CA 1
ATOM 650 C C . LEU A 1 81 ? 6.825 5.548 -7.553 1.00 87.31 81 LEU A C 1
ATOM 652 O O . LEU A 1 81 ? 7.355 6.335 -6.769 1.00 87.31 81 LEU A O 1
ATOM 656 N N . LEU A 1 82 ? 5.622 5.772 -8.090 1.00 88.88 82 LEU A N 1
ATOM 657 C CA . LEU A 1 82 ? 4.830 6.973 -7.803 1.00 88.88 82 LEU A CA 1
ATOM 658 C C . LEU A 1 82 ? 4.434 7.047 -6.326 1.00 88.88 82 LEU A C 1
ATOM 660 O O . LEU A 1 82 ? 4.606 8.094 -5.712 1.00 88.88 82 LEU A O 1
ATOM 664 N N . ILE A 1 83 ? 4.027 5.923 -5.731 1.00 88.94 83 ILE A N 1
ATOM 665 C CA . ILE A 1 83 ? 3.737 5.836 -4.295 1.00 88.94 83 ILE A CA 1
ATOM 666 C C . ILE A 1 83 ? 4.963 6.240 -3.469 1.00 88.94 83 ILE A C 1
ATOM 668 O O . ILE A 1 83 ? 4.849 7.045 -2.547 1.00 88.94 83 ILE A O 1
ATOM 672 N N . ILE A 1 84 ? 6.150 5.730 -3.812 1.00 89.06 84 ILE A N 1
ATOM 673 C CA . ILE A 1 84 ? 7.382 6.066 -3.084 1.00 89.06 84 ILE A CA 1
ATOM 674 C C . ILE A 1 84 ? 7.755 7.544 -3.289 1.00 89.06 84 ILE A C 1
ATOM 676 O O . ILE A 1 84 ? 8.179 8.202 -2.337 1.00 89.06 84 ILE A O 1
ATOM 680 N N . LYS A 1 85 ? 7.562 8.101 -4.495 1.00 87.44 85 LYS A N 1
ATOM 681 C CA . LYS A 1 85 ? 7.735 9.542 -4.762 1.00 87.44 85 LYS A CA 1
ATOM 682 C C . LYS A 1 85 ? 6.822 10.386 -3.881 1.00 87.44 85 LYS A C 1
ATOM 684 O O . LYS A 1 85 ? 7.303 11.329 -3.256 1.00 87.44 85 LYS A O 1
ATOM 689 N N . ASP A 1 86 ? 5.548 10.024 -3.794 1.00 86.81 86 ASP A N 1
ATOM 690 C CA . ASP A 1 86 ? 4.563 10.738 -2.985 1.00 86.81 86 ASP A CA 1
ATOM 691 C C . ASP A 1 86 ? 4.884 10.639 -1.490 1.00 86.81 86 ASP A C 1
ATOM 693 O O . ASP A 1 86 ? 4.800 11.641 -0.782 1.00 86.81 86 ASP A O 1
ATOM 697 N N . MET A 1 87 ? 5.347 9.478 -1.011 1.00 84.62 87 MET A N 1
ATOM 698 C CA . MET A 1 87 ? 5.821 9.309 0.369 1.00 84.62 87 MET A CA 1
ATOM 699 C C . MET A 1 87 ? 7.016 10.219 0.676 1.00 84.62 87 MET A C 1
ATOM 701 O O . MET A 1 87 ? 6.991 10.954 1.664 1.00 84.62 87 MET A O 1
ATOM 705 N N . ARG A 1 88 ? 8.041 10.224 -0.190 1.00 82.94 88 ARG A N 1
ATOM 706 C CA . ARG A 1 88 ? 9.235 11.077 -0.032 1.00 82.94 88 ARG A CA 1
ATOM 707 C C . ARG A 1 88 ? 8.878 12.562 -0.082 1.00 82.94 88 ARG A C 1
ATOM 709 O O . ARG A 1 88 ? 9.398 13.352 0.701 1.00 82.94 88 ARG A O 1
ATOM 716 N N . LEU A 1 89 ? 7.979 12.949 -0.986 1.00 84.56 89 LEU A N 1
ATOM 717 C CA . LEU A 1 89 ? 7.509 14.325 -1.123 1.00 84.56 89 LEU A CA 1
ATOM 718 C C . LEU A 1 89 ? 6.658 14.761 0.075 1.00 84.56 89 LEU A C 1
ATOM 720 O O . LEU A 1 89 ? 6.782 15.895 0.534 1.00 84.56 89 LEU A O 1
ATOM 724 N N . GLY A 1 90 ? 5.812 13.866 0.583 1.00 83.31 90 GLY A N 1
ATOM 725 C CA . GLY A 1 90 ? 5.034 14.071 1.799 1.00 83.31 90 GLY A CA 1
ATOM 726 C C . GLY A 1 90 ? 5.934 14.303 3.008 1.00 83.31 90 GLY A C 1
ATOM 727 O O . GLY A 1 90 ? 5.724 15.266 3.742 1.00 83.31 90 GLY A O 1
ATOM 728 N N . GLU A 1 91 ? 6.981 13.492 3.167 1.00 81.56 91 GLU A N 1
ATOM 729 C CA . GLU A 1 91 ? 7.967 13.657 4.237 1.00 81.56 91 GLU A CA 1
ATOM 730 C C . GLU A 1 91 ? 8.743 14.974 4.112 1.00 81.56 91 GLU A C 1
ATOM 732 O O . GLU A 1 91 ? 8.801 15.739 5.073 1.00 81.56 91 GLU A O 1
ATOM 737 N N . ALA A 1 92 ? 9.240 15.306 2.916 1.00 81.12 92 ALA A N 1
ATOM 738 C CA . ALA A 1 92 ? 9.942 16.567 2.664 1.00 81.12 92 ALA A CA 1
ATOM 739 C C . ALA A 1 92 ? 9.078 17.815 2.934 1.00 81.12 92 ALA A C 1
ATOM 741 O O . ALA A 1 92 ? 9.607 18.889 3.212 1.00 81.12 92 ALA A O 1
ATOM 742 N N . ARG A 1 93 ? 7.748 17.686 2.850 1.00 86.19 93 ARG A N 1
ATOM 743 C CA . ARG A 1 93 ? 6.780 18.762 3.112 1.00 86.19 93 ARG A CA 1
ATOM 744 C C . ARG A 1 93 ? 6.193 18.727 4.529 1.00 86.19 93 ARG A C 1
ATOM 746 O O . ARG A 1 93 ? 5.286 19.502 4.812 1.00 86.19 93 ARG A O 1
ATOM 753 N N . GLY A 1 94 ? 6.651 17.824 5.401 1.00 82.19 94 GLY A N 1
ATOM 754 C CA . GLY A 1 94 ? 6.117 17.677 6.760 1.00 82.19 94 GLY A CA 1
ATOM 755 C C . GLY A 1 94 ? 4.675 17.152 6.819 1.00 82.19 94 GLY A C 1
ATOM 756 O O . GLY A 1 94 ? 4.007 17.292 7.838 1.00 82.19 94 GLY A O 1
ATOM 757 N N . MET A 1 95 ? 4.176 16.537 5.743 1.00 76.00 95 MET A N 1
ATOM 758 C CA . MET A 1 95 ? 2.804 16.024 5.653 1.00 76.00 95 MET A CA 1
ATOM 759 C C . MET A 1 95 ? 2.629 14.622 6.245 1.00 76.00 95 MET A C 1
ATOM 761 O O . MET A 1 95 ? 1.516 14.104 6.234 1.00 76.00 95 MET A O 1
ATOM 765 N N . THR A 1 96 ? 3.683 13.993 6.770 1.00 74.25 96 THR A N 1
ATOM 766 C CA . THR A 1 96 ? 3.618 12.614 7.283 1.00 74.25 96 THR A CA 1
ATOM 767 C C . THR A 1 96 ? 2.533 12.436 8.346 1.00 74.25 96 THR A C 1
ATOM 769 O O . THR A 1 96 ? 1.736 11.506 8.248 1.00 74.25 96 THR A O 1
ATOM 772 N N . GLU A 1 97 ? 2.447 13.350 9.317 1.00 74.50 97 GLU A N 1
ATOM 773 C CA . GLU A 1 97 ? 1.439 13.273 10.383 1.00 74.50 97 GLU A CA 1
ATOM 774 C C . GLU A 1 97 ? 0.026 13.568 9.869 1.00 74.50 97 GLU A C 1
ATOM 776 O O . GLU A 1 97 ? -0.927 12.902 10.265 1.00 74.50 97 GLU A O 1
ATOM 781 N N . ALA A 1 98 ? -0.116 14.496 8.917 1.00 73.00 98 ALA A N 1
ATOM 782 C CA . ALA A 1 98 ? -1.401 14.787 8.282 1.00 73.00 98 ALA A CA 1
ATOM 783 C C . ALA A 1 98 ? -1.908 13.597 7.447 1.00 73.00 98 ALA A C 1
ATOM 785 O O . ALA A 1 98 ? -3.081 13.239 7.527 1.00 73.00 98 ALA A O 1
ATOM 786 N N . ILE A 1 99 ? -1.019 12.940 6.692 1.00 73.69 99 ILE A N 1
ATOM 787 C CA . ILE A 1 99 ? -1.328 11.720 5.935 1.00 73.69 99 ILE A CA 1
ATOM 788 C C . ILE A 1 99 ? -1.698 10.590 6.898 1.00 73.69 99 ILE A C 1
ATOM 790 O O . ILE A 1 99 ? -2.701 9.915 6.683 1.00 73.69 99 ILE A O 1
ATOM 794 N N . ARG A 1 100 ? -0.944 10.401 7.988 1.00 73.31 100 ARG A N 1
ATOM 795 C CA . ARG A 1 100 ? -1.249 9.396 9.016 1.00 73.31 100 ARG A CA 1
ATOM 796 C C . ARG A 1 100 ? -2.621 9.631 9.649 1.00 73.31 100 ARG A C 1
ATOM 798 O O . ARG A 1 100 ? -3.400 8.687 9.754 1.00 73.31 100 ARG A O 1
ATOM 805 N N . ALA A 1 101 ? -2.926 10.869 10.033 1.00 71.44 101 ALA A N 1
ATOM 806 C CA . ALA A 1 101 ? -4.221 11.241 10.593 1.00 71.44 101 ALA A CA 1
ATOM 807 C C . ALA A 1 101 ? -5.359 11.001 9.589 1.00 71.44 101 ALA A C 1
ATOM 809 O O . ALA A 1 101 ? -6.378 10.419 9.950 1.00 71.44 101 ALA A O 1
ATOM 810 N N . ALA A 1 102 ? -5.163 11.363 8.317 1.00 68.81 102 ALA A N 1
ATOM 811 C CA . ALA A 1 102 ? -6.130 11.093 7.256 1.00 68.81 102 ALA A CA 1
ATOM 812 C C . ALA A 1 102 ? -6.358 9.585 7.049 1.00 68.81 102 ALA A C 1
ATOM 814 O O . ALA A 1 102 ? -7.504 9.164 6.927 1.00 68.81 102 ALA A O 1
ATOM 815 N N . TYR A 1 103 ? -5.299 8.766 7.071 1.00 67.31 103 TYR A N 1
ATOM 816 C CA . TYR A 1 103 ? -5.408 7.304 6.993 1.00 67.31 103 TYR A CA 1
ATOM 817 C C . TYR A 1 103 ? -6.140 6.704 8.198 1.00 67.31 103 TYR A C 1
ATOM 819 O O . TYR A 1 103 ? -6.965 5.818 8.013 1.00 67.31 103 TYR A O 1
ATOM 827 N N . MET A 1 104 ? -5.876 7.181 9.419 1.00 67.50 104 MET A N 1
ATOM 828 C CA . MET A 1 104 ? -6.591 6.733 10.624 1.00 67.50 104 MET A CA 1
ATOM 829 C C . MET A 1 104 ? -8.059 7.172 10.646 1.00 67.50 104 MET A C 1
ATOM 831 O O . MET A 1 104 ? -8.883 6.511 11.269 1.00 67.50 104 MET A O 1
ATOM 835 N N . ALA A 1 105 ? -8.388 8.271 9.965 1.00 73.69 105 ALA A N 1
ATOM 836 C CA . ALA A 1 105 ? -9.759 8.735 9.792 1.00 73.69 105 ALA A CA 1
ATOM 837 C C . ALA A 1 105 ? -10.525 7.961 8.705 1.00 73.69 105 ALA A C 1
ATOM 839 O O . ALA A 1 105 ? -11.744 8.118 8.596 1.00 73.69 105 ALA A O 1
ATOM 840 N N . LEU A 1 106 ? -9.846 7.134 7.896 1.00 64.38 106 LEU A N 1
ATOM 841 C CA . LEU A 1 106 ? -10.543 6.256 6.964 1.00 64.38 106 LEU A CA 1
ATOM 842 C C . LEU A 1 106 ? -11.354 5.229 7.765 1.00 64.38 106 LEU A C 1
ATOM 844 O O . LEU A 1 106 ? -10.826 4.627 8.703 1.00 64.38 106 LEU A O 1
ATOM 848 N N . PRO A 1 107 ? -12.627 4.995 7.402 1.00 59.88 107 PRO A N 1
ATOM 849 C CA . PRO A 1 107 ? -13.396 3.929 8.019 1.00 59.88 107 PRO A CA 1
ATOM 850 C C . PRO A 1 107 ? -12.649 2.610 7.827 1.00 59.88 107 PRO A C 1
ATOM 852 O O . PRO A 1 107 ? -12.128 2.345 6.737 1.00 59.88 107 PRO A O 1
ATOM 855 N N . ALA A 1 108 ? -12.604 1.792 8.883 1.00 51.31 108 ALA A N 1
ATOM 856 C CA . ALA A 1 108 ? -12.018 0.462 8.801 1.00 51.31 108 ALA A CA 1
ATOM 857 C C . ALA A 1 108 ? -12.598 -0.269 7.578 1.00 51.31 108 ALA A C 1
ATOM 859 O O . ALA A 1 108 ? -13.805 -0.148 7.314 1.00 51.31 108 ALA A O 1
ATOM 860 N N . PRO A 1 109 ? -11.769 -0.999 6.810 1.00 50.84 109 PRO A N 1
ATOM 861 C CA . PRO A 1 109 ? -12.286 -1.809 5.723 1.00 50.84 109 PRO A CA 1
ATOM 862 C C . PRO A 1 109 ? -13.376 -2.713 6.300 1.00 50.84 109 PRO A C 1
ATOM 864 O O . PRO A 1 109 ? -13.141 -3.432 7.269 1.00 50.84 109 PRO A O 1
ATOM 867 N N . LYS A 1 110 ? -14.586 -2.637 5.736 1.00 56.81 110 LYS A N 1
ATOM 868 C CA . LYS A 1 110 ? -15.670 -3.561 6.072 1.00 56.81 110 LYS A CA 1
ATOM 869 C C . LYS A 1 110 ? -15.272 -4.939 5.555 1.00 56.81 110 LYS A C 1
ATOM 871 O O . LYS A 1 110 ? -15.642 -5.319 4.452 1.00 56.81 110 LYS A O 1
ATOM 876 N N . THR A 1 111 ? -14.482 -5.675 6.324 1.00 56.78 111 THR A N 1
ATOM 877 C CA . THR A 1 111 ? -14.458 -7.129 6.223 1.00 56.78 111 THR A CA 1
ATOM 878 C C . THR A 1 111 ? -15.806 -7.597 6.747 1.00 56.78 111 THR A C 1
ATOM 880 O O . THR A 1 111 ? -16.015 -7.658 7.957 1.00 56.78 111 THR A O 1
ATOM 883 N N . GLU A 1 112 ? -16.758 -7.821 5.842 1.00 65.94 112 GLU A N 1
ATOM 884 C CA . GLU A 1 112 ? -17.980 -8.544 6.185 1.00 65.94 112 GLU A CA 1
ATOM 885 C C . GLU A 1 112 ? -17.552 -9.916 6.709 1.00 65.94 112 GLU A C 1
ATOM 887 O O . GLU A 1 112 ? -16.887 -10.678 6.005 1.00 65.94 112 GLU A O 1
ATOM 892 N N . ARG A 1 113 ? -17.838 -10.185 7.987 1.00 73.62 113 ARG A N 1
ATOM 893 C CA . ARG A 1 113 ? -17.601 -11.502 8.581 1.00 73.62 113 ARG A CA 1
ATOM 894 C C . ARG A 1 113 ? -18.436 -12.537 7.839 1.00 73.62 113 ARG A C 1
ATOM 896 O O . ARG A 1 113 ? -19.512 -12.215 7.335 1.00 73.62 113 ARG A O 1
ATOM 903 N N . ASP A 1 114 ? -17.944 -13.773 7.791 1.00 82.56 114 ASP A N 1
ATOM 904 C CA . ASP A 1 114 ? -18.678 -14.877 7.176 1.00 82.56 114 ASP A CA 1
ATOM 905 C C . ASP A 1 114 ? -20.084 -14.974 7.812 1.00 82.56 114 ASP A C 1
ATOM 907 O O . ASP A 1 114 ? -20.187 -15.095 9.040 1.00 82.56 114 ASP A O 1
ATOM 911 N N . PRO A 1 115 ? -21.176 -14.919 7.021 1.00 86.25 115 PRO A N 1
ATOM 912 C CA . PRO A 1 115 ? -22.537 -15.043 7.532 1.00 86.25 115 PRO A CA 1
ATOM 913 C C . PRO A 1 115 ? -22.750 -16.266 8.433 1.00 86.25 115 PRO A C 1
ATOM 915 O O . PRO A 1 115 ? -23.449 -16.165 9.444 1.00 86.25 115 PRO A O 1
ATOM 918 N N . TYR A 1 116 ? -22.116 -17.404 8.129 1.00 88.12 116 TYR A N 1
ATOM 919 C CA . TYR A 1 116 ? -22.234 -18.613 8.949 1.00 88.12 116 TYR A CA 1
ATOM 920 C C . TYR A 1 116 ? -21.510 -18.466 10.293 1.00 88.12 116 TYR A C 1
ATOM 922 O O . TYR A 1 116 ? -22.006 -18.939 11.316 1.00 88.12 116 TYR A O 1
ATOM 930 N N . GLU A 1 117 ? -20.397 -17.731 10.334 1.00 87.69 117 GLU A N 1
ATOM 931 C CA . GLU A 1 117 ? -19.681 -17.399 11.570 1.00 87.69 117 GLU A CA 1
ATOM 932 C C . GLU A 1 117 ? -20.506 -16.441 12.449 1.00 87.69 117 GLU A C 1
ATOM 934 O O . GLU A 1 117 ? -20.654 -16.659 13.657 1.00 87.69 117 GLU A O 1
ATOM 939 N N . VAL A 1 118 ? -21.126 -15.425 11.837 1.00 88.75 118 VAL A N 1
ATOM 940 C CA . VAL A 1 118 ? -22.033 -14.490 12.524 1.00 88.75 118 VAL A CA 1
ATOM 941 C C . VAL A 1 118 ? -23.244 -15.229 13.096 1.00 88.75 118 VAL A C 1
ATOM 943 O O . VAL A 1 118 ? -23.629 -14.987 14.245 1.00 88.75 118 VAL A O 1
ATOM 946 N N . LEU A 1 119 ? -23.812 -16.185 12.356 1.00 89.12 119 LEU A N 1
ATOM 947 C CA . LEU A 1 119 ? -24.919 -17.036 12.807 1.00 89.12 119 LEU A CA 1
ATOM 948 C C . LEU A 1 119 ? -24.460 -18.112 13.805 1.00 89.12 119 LEU A C 1
ATOM 950 O O . LEU A 1 119 ? -25.207 -18.462 14.718 1.00 89.12 119 LEU A O 1
ATOM 954 N N . GLY A 1 120 ? -23.180 -18.490 13.800 1.00 89.19 120 GLY A N 1
ATOM 955 C CA . GLY A 1 120 ? -22.599 -19.508 14.683 1.00 89.19 120 GLY A CA 1
ATOM 956 C C . GLY A 1 120 ? -22.969 -20.931 14.270 1.00 89.19 120 GLY A C 1
ATOM 957 O O . GLY A 1 120 ? -23.160 -21.788 15.128 1.00 89.19 120 GLY A O 1
ATOM 958 N N . VAL A 1 121 ? -23.118 -21.154 12.968 1.00 90.56 121 VAL A N 1
ATOM 959 C CA . VAL A 1 121 ? -23.505 -22.426 12.347 1.00 90.56 121 VAL A CA 1
ATOM 960 C C . VAL A 1 121 ? -22.467 -22.810 11.295 1.00 90.56 121 VAL A C 1
ATOM 962 O O . VAL A 1 121 ? -21.636 -21.991 10.908 1.00 90.56 121 VAL A O 1
ATOM 965 N N . ARG A 1 122 ? -22.486 -24.059 10.830 1.00 87.94 122 ARG A N 1
ATOM 966 C CA . ARG A 1 122 ? -21.605 -24.489 9.736 1.00 87.94 122 ARG A CA 1
ATOM 967 C C . ARG A 1 122 ? -22.271 -24.216 8.375 1.00 87.94 122 ARG A C 1
ATOM 969 O O . ARG A 1 122 ? -23.500 -24.253 8.312 1.00 87.94 122 ARG A O 1
ATOM 976 N N . PRO A 1 123 ? -21.510 -24.001 7.287 1.00 85.88 123 PRO A N 1
ATOM 977 C CA . PRO A 1 123 ? -22.074 -23.753 5.954 1.00 85.88 123 PRO A CA 1
ATOM 978 C C . PRO A 1 123 ? -22.949 -24.883 5.391 1.00 85.88 123 PRO A C 1
ATOM 980 O O . PRO A 1 123 ? -23.779 -24.633 4.526 1.00 85.88 123 PRO A O 1
ATOM 983 N N . ASP A 1 124 ? -22.757 -26.112 5.877 1.00 86.44 124 ASP A N 1
ATOM 984 C CA . ASP A 1 124 ? -23.507 -27.324 5.519 1.00 86.44 124 ASP A CA 1
ATOM 985 C C . ASP A 1 124 ? -24.769 -27.540 6.377 1.00 86.44 124 ASP A C 1
ATOM 987 O O . ASP A 1 124 ? -25.437 -28.563 6.250 1.00 86.44 124 ASP A O 1
ATOM 991 N N . THR A 1 125 ? -25.092 -26.600 7.270 1.00 89.56 125 THR A N 1
ATOM 992 C CA . THR A 1 125 ? -26.258 -26.692 8.159 1.00 89.56 125 THR A CA 1
ATOM 993 C C . THR A 1 125 ? -27.545 -26.411 7.382 1.00 89.56 125 THR A C 1
ATOM 995 O O . THR A 1 125 ? -27.610 -25.448 6.621 1.00 89.56 125 THR A O 1
ATOM 998 N N . GLU A 1 126 ? -28.591 -27.210 7.603 1.00 90.94 126 GLU A N 1
ATOM 999 C CA . GLU A 1 126 ? -29.889 -26.980 6.961 1.00 90.94 126 GLU A CA 1
ATOM 1000 C C . GLU A 1 126 ? -30.526 -25.654 7.387 1.00 90.94 126 GLU A C 1
ATOM 1002 O O . GLU A 1 126 ? -30.419 -25.236 8.544 1.00 90.94 126 GLU A O 1
ATOM 1007 N N . LEU A 1 127 ? -31.235 -25.014 6.452 1.00 89.31 127 LEU A N 1
ATOM 1008 C CA . LEU A 1 127 ? -31.808 -23.679 6.629 1.00 89.31 127 LEU A CA 1
ATOM 1009 C C . LEU A 1 127 ? -32.696 -23.578 7.879 1.00 89.31 127 LEU A C 1
ATOM 1011 O O . LEU A 1 127 ? -32.617 -22.594 8.609 1.00 89.31 127 LEU A O 1
ATOM 1015 N N . ASP A 1 128 ? -33.463 -24.620 8.188 1.00 90.56 128 ASP A N 1
ATOM 1016 C CA . ASP A 1 128 ? -34.351 -24.675 9.354 1.00 90.56 128 ASP A CA 1
ATOM 1017 C C . ASP A 1 128 ? -33.581 -24.552 10.680 1.00 90.56 128 ASP A C 1
ATOM 1019 O O . ASP A 1 128 ? -34.010 -23.879 11.624 1.00 90.56 128 ASP A O 1
ATOM 1023 N N . VAL A 1 129 ? -32.397 -25.165 10.742 1.00 90.50 129 VAL A N 1
ATOM 1024 C CA . VAL A 1 129 ? -31.497 -25.098 11.899 1.00 90.50 129 VAL A CA 1
ATOM 1025 C C . VAL A 1 129 ? -30.817 -23.728 11.964 1.00 90.50 129 VAL A C 1
ATOM 1027 O O . VAL A 1 129 ? -30.646 -23.173 13.054 1.00 90.50 129 VAL A O 1
ATOM 1030 N N . ILE A 1 130 ? -30.493 -23.135 10.811 1.00 91.12 130 ILE A N 1
ATOM 1031 C CA . ILE A 1 130 ? -29.960 -21.769 10.722 1.00 91.12 130 ILE A CA 1
ATOM 1032 C C . ILE A 1 130 ? -30.987 -20.745 11.234 1.00 91.12 130 ILE A C 1
ATOM 1034 O O . ILE A 1 130 ? -30.643 -19.867 12.028 1.00 91.12 130 ILE A O 1
ATOM 1038 N N . GLU A 1 131 ? -32.257 -20.883 10.855 1.00 91.75 131 GLU A N 1
ATOM 1039 C CA . GLU A 1 131 ? -33.368 -20.050 11.330 1.00 91.75 131 GLU A CA 1
ATOM 1040 C C . GLU A 1 131 ? -33.566 -20.160 12.847 1.00 91.75 131 GLU A C 1
ATOM 1042 O O . GLU A 1 131 ? -33.780 -19.158 13.539 1.00 91.75 131 GLU A O 1
ATOM 1047 N N . ALA A 1 132 ? -33.461 -21.373 13.394 1.00 91.06 132 ALA A N 1
ATOM 1048 C CA . ALA A 1 132 ? -33.532 -21.591 14.834 1.00 91.06 132 ALA A CA 1
ATOM 1049 C C . ALA A 1 132 ? -32.364 -20.907 15.571 1.00 91.06 132 ALA A C 1
ATOM 1051 O O . ALA A 1 132 ? -32.585 -20.223 16.579 1.00 91.06 132 ALA A O 1
ATOM 1052 N N . ALA A 1 133 ? -31.139 -21.025 15.045 1.00 89.88 133 ALA A N 1
ATOM 1053 C CA . ALA A 1 133 ? -29.954 -20.359 15.585 1.00 89.88 133 ALA A CA 1
ATOM 1054 C C . ALA A 1 133 ? -30.078 -18.826 15.525 1.00 89.88 133 ALA A C 1
ATOM 1056 O O . ALA A 1 133 ? -29.779 -18.142 16.510 1.00 89.88 133 ALA A O 1
ATOM 1057 N N . TYR A 1 134 ? -30.597 -18.293 14.413 1.00 92.25 134 TYR A N 1
ATOM 1058 C CA . TYR A 1 134 ? -30.914 -16.875 14.253 1.00 92.25 134 TYR A CA 1
ATOM 1059 C C . TYR A 1 134 ? -31.881 -16.394 15.338 1.00 92.25 134 TYR A C 1
ATOM 1061 O O . TYR A 1 134 ? -31.561 -15.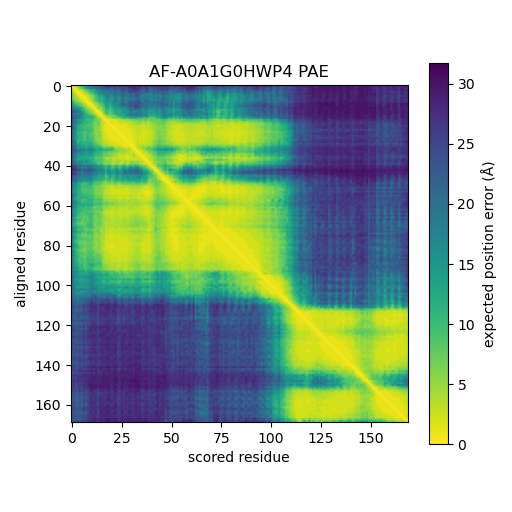449 16.055 1.00 92.25 134 TYR A O 1
ATOM 1069 N N . ARG A 1 135 ? -33.024 -17.065 15.540 1.00 90.88 135 ARG A N 1
ATOM 1070 C CA . ARG A 1 135 ? -34.025 -16.666 16.552 1.00 90.88 135 ARG A CA 1
ATOM 1071 C C . ARG A 1 135 ? -33.458 -16.686 17.972 1.00 90.88 135 ARG A C 1
ATOM 1073 O O . ARG A 1 135 ? -33.729 -15.778 18.761 1.00 90.88 135 ARG A O 1
ATOM 1080 N N . ALA A 1 136 ? -32.650 -17.696 18.294 1.00 89.19 136 ALA A N 1
ATOM 1081 C CA . ALA A 1 136 ? -31.992 -17.803 19.593 1.00 89.19 136 ALA A CA 1
ATOM 1082 C C . ALA A 1 136 ? -31.006 -16.644 19.831 1.00 89.19 136 ALA A C 1
ATOM 1084 O O . ALA A 1 136 ? -31.017 -16.030 20.903 1.00 89.19 136 ALA A O 1
ATOM 1085 N N . LYS A 1 137 ? -30.192 -16.298 18.823 1.00 87.50 137 LYS A N 1
ATOM 1086 C CA . LYS A 1 137 ? -29.274 -15.151 18.889 1.00 87.50 137 LYS A CA 1
ATOM 1087 C C . LYS A 1 137 ? -30.007 -13.816 18.896 1.00 87.50 137 LYS A C 1
ATOM 1089 O O . LYS A 1 137 ? -29.647 -12.966 19.701 1.00 87.50 137 LYS A O 1
ATOM 1094 N N . ALA A 1 138 ? -31.048 -13.650 18.087 1.00 88.38 138 ALA A N 1
ATOM 1095 C CA . ALA A 1 138 ? -31.848 -12.433 18.010 1.00 88.38 138 ALA A CA 1
ATOM 1096 C C . ALA A 1 138 ? -32.461 -12.091 19.371 1.00 88.38 138 ALA A C 1
ATOM 1098 O O . ALA A 1 138 ? -32.318 -10.973 19.845 1.00 88.38 138 ALA A O 1
ATOM 1099 N N . LYS A 1 139 ? -33.034 -13.075 20.076 1.00 85.62 139 LYS A N 1
ATOM 1100 C CA . LYS A 1 139 ? -33.578 -12.874 21.431 1.00 85.62 139 LYS A CA 1
ATOM 1101 C C . LYS A 1 139 ? -32.515 -12.431 22.447 1.00 85.62 139 LYS A C 1
ATOM 1103 O O . LYS A 1 139 ? -32.816 -11.713 23.400 1.00 85.62 139 LYS A O 1
ATOM 1108 N N . ARG A 1 140 ? -31.268 -12.870 22.267 1.00 82.44 140 ARG A N 1
ATOM 1109 C CA . ARG A 1 140 ? -30.142 -12.502 23.134 1.00 82.44 140 ARG A CA 1
ATOM 1110 C C . ARG A 1 140 ? -29.581 -11.118 22.795 1.00 82.44 140 ARG A C 1
ATOM 1112 O O . ARG A 1 140 ? -29.255 -10.366 23.703 1.00 82.44 140 ARG A O 1
ATOM 1119 N N . LEU A 1 141 ? -29.454 -10.808 21.510 1.00 81.88 141 LEU A N 1
ATOM 1120 C CA . LEU A 1 141 ? -28.815 -9.593 20.996 1.00 81.88 141 LEU A CA 1
ATOM 1121 C C . LEU A 1 141 ? -29.806 -8.437 20.770 1.00 81.88 141 LEU A C 1
ATOM 1123 O O . LEU A 1 141 ? -29.394 -7.375 20.316 1.00 81.88 141 LEU A O 1
ATOM 1127 N N . HIS A 1 142 ? -31.098 -8.635 21.058 1.00 79.75 142 HIS A N 1
ATOM 1128 C CA . HIS A 1 142 ? -32.113 -7.596 20.907 1.00 79.75 142 HIS A CA 1
ATOM 1129 C C . HIS A 1 142 ? -31.802 -6.394 21.819 1.00 79.75 142 HIS A C 1
ATOM 1131 O O . HIS A 1 142 ? -31.549 -6.617 23.004 1.00 79.75 142 HIS A O 1
ATOM 1137 N N . PRO A 1 143 ? -31.868 -5.145 21.316 1.00 76.25 143 PRO A N 1
ATOM 1138 C CA . PRO A 1 143 ? -31.565 -3.945 22.107 1.00 76.25 143 PRO A CA 1
ATOM 1139 C C . PRO A 1 143 ? -32.478 -3.789 23.335 1.00 76.25 143 PRO A C 1
ATOM 1141 O O . PRO A 1 143 ? -32.028 -3.352 24.387 1.00 76.25 143 PRO A O 1
ATOM 1144 N N . ASP A 1 144 ? -33.729 -4.256 23.255 1.00 79.00 144 ASP A N 1
ATOM 1145 C CA . ASP A 1 144 ? -34.659 -4.264 24.401 1.00 79.00 144 ASP A CA 1
ATOM 1146 C C . ASP A 1 144 ? -34.352 -5.349 25.456 1.00 79.00 144 ASP A C 1
ATOM 1148 O O . ASP A 1 144 ? -35.144 -5.565 26.375 1.00 79.00 144 ASP A O 1
ATOM 1152 N N . ASN A 1 145 ? -33.245 -6.088 25.332 1.00 73.31 145 ASN A N 1
ATOM 1153 C CA . ASN A 1 145 ? -32.827 -7.064 26.332 1.00 73.31 145 ASN A CA 1
ATOM 1154 C C . ASN A 1 145 ? -31.832 -6.429 27.325 1.00 73.31 145 ASN A C 1
ATOM 1156 O O . ASN A 1 145 ? -30.638 -6.338 27.032 1.00 73.31 145 ASN A O 1
ATOM 1160 N N . PRO A 1 146 ? -32.263 -6.068 28.550 1.00 65.69 146 PRO A N 1
ATOM 1161 C CA . PRO A 1 146 ? -31.413 -5.370 29.519 1.00 65.69 146 PRO A CA 1
ATOM 1162 C C . PRO A 1 146 ? -30.274 -6.238 30.082 1.00 65.69 146 PRO A C 1
ATOM 1164 O O . PRO A 1 146 ? -29.418 -5.734 30.801 1.00 65.69 146 PRO A O 1
ATOM 1167 N N . LYS A 1 147 ? -30.251 -7.550 29.798 1.00 63.44 147 LYS A N 1
ATOM 1168 C CA . LYS A 1 147 ? -29.253 -8.488 30.345 1.00 63.44 147 LYS A CA 1
ATOM 1169 C C . LYS A 1 147 ? -27.962 -8.579 29.534 1.00 63.44 147 LYS A C 1
ATOM 1171 O O . LYS A 1 147 ? -26.997 -9.151 30.032 1.00 63.44 147 LYS A O 1
ATOM 1176 N N . THR A 1 148 ? -27.942 -8.094 28.294 1.00 60.50 148 THR A N 1
ATOM 1177 C CA . THR A 1 148 ? -26.799 -8.276 27.384 1.00 60.50 148 THR A CA 1
ATOM 1178 C C . THR A 1 148 ? -26.002 -7.007 27.120 1.00 60.50 148 THR A C 1
ATOM 1180 O O . THR A 1 148 ? -24.920 -7.107 26.548 1.00 60.50 148 THR A O 1
ATOM 1183 N N . GLY A 1 149 ? -26.477 -5.847 27.590 1.00 51.72 149 GLY A N 1
ATOM 1184 C CA . GLY A 1 149 ? -25.717 -4.592 27.573 1.00 51.72 149 GLY A CA 1
ATOM 1185 C C . GLY A 1 149 ? -25.368 -4.076 26.174 1.00 51.72 149 GLY A C 1
ATOM 1186 O O . GLY A 1 149 ? -24.430 -3.299 26.034 1.00 51.72 149 GLY A O 1
ATOM 1187 N N . MET A 1 150 ? -26.077 -4.526 25.133 1.00 60.84 150 MET A N 1
ATOM 1188 C CA . MET A 1 150 ? -25.861 -4.088 23.751 1.00 60.84 150 MET A CA 1
ATOM 1189 C C . MET A 1 150 ? -26.808 -2.937 23.411 1.00 60.84 150 MET A C 1
ATOM 1191 O O . MET A 1 150 ? -27.858 -3.135 22.806 1.00 60.84 150 MET A O 1
ATOM 1195 N N . GLU A 1 151 ? -26.438 -1.735 23.848 1.00 57.81 151 GLU A N 1
ATOM 1196 C CA . GLU A 1 151 ? -27.264 -0.522 23.746 1.00 57.81 151 GLU A CA 1
ATOM 1197 C C . GLU A 1 151 ? -27.389 0.031 22.312 1.00 57.81 151 GLU A C 1
ATOM 1199 O O . GLU A 1 151 ? -28.330 0.763 22.018 1.00 57.81 151 GLU A O 1
ATOM 1204 N N . ASP A 1 152 ? -26.476 -0.319 21.398 1.00 65.25 152 ASP A N 1
ATOM 1205 C CA . ASP A 1 152 ? -26.389 0.288 20.060 1.00 65.25 152 ASP A CA 1
ATOM 1206 C C . ASP A 1 152 ? -27.114 -0.492 18.943 1.00 65.25 152 ASP A C 1
ATOM 1208 O O . ASP A 1 152 ? -27.231 -0.005 17.816 1.00 65.25 152 ASP A O 1
ATOM 1212 N N . GLY A 1 153 ? -27.596 -1.709 19.225 1.00 71.06 153 GLY A N 1
ATOM 1213 C CA . GLY A 1 153 ? -28.258 -2.579 18.247 1.00 71.06 153 GLY A CA 1
ATOM 1214 C C . GLY A 1 153 ? -27.368 -3.045 17.082 1.00 71.06 153 GLY A C 1
ATOM 1215 O O . GLY A 1 153 ? -27.858 -3.734 16.181 1.00 71.06 153 GLY A O 1
ATOM 1216 N N . ALA A 1 154 ? -26.068 -2.733 17.081 1.00 78.62 154 ALA A N 1
ATOM 1217 C CA . ALA A 1 154 ? -25.165 -3.024 15.967 1.00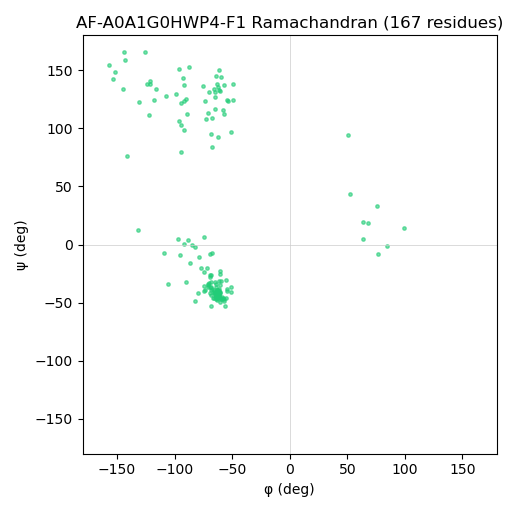 78.62 154 ALA A CA 1
ATOM 1218 C C . ALA A 1 154 ? -25.032 -4.535 15.719 1.00 78.62 154 ALA A C 1
ATOM 1220 O O . ALA A 1 154 ? -25.068 -4.991 14.574 1.00 78.62 154 ALA A O 1
ATOM 1221 N N . ALA A 1 155 ? -24.985 -5.325 16.796 1.00 79.06 155 ALA A N 1
ATOM 1222 C CA . ALA A 1 155 ? -24.946 -6.785 16.730 1.00 79.06 155 ALA A CA 1
ATOM 1223 C C . ALA A 1 155 ? -26.230 -7.393 16.134 1.00 79.06 155 ALA A C 1
ATOM 1225 O O . ALA A 1 155 ? -26.176 -8.419 15.457 1.00 79.06 155 ALA A O 1
ATOM 1226 N N . MET A 1 156 ? -27.387 -6.756 16.347 1.00 83.94 156 MET A N 1
ATOM 1227 C CA . MET A 1 156 ? -28.653 -7.190 15.749 1.00 83.94 156 MET A CA 1
ATOM 1228 C C . MET A 1 156 ? -28.696 -6.863 14.250 1.00 83.94 156 MET A C 1
ATOM 1230 O O . MET A 1 156 ? -29.150 -7.679 13.448 1.00 83.94 156 MET A O 1
ATOM 1234 N N . VAL A 1 157 ? -28.167 -5.701 13.852 1.00 85.81 157 VAL A N 1
ATOM 1235 C CA . VAL A 1 157 ? -28.027 -5.323 12.436 1.00 85.81 157 VAL A CA 1
ATOM 1236 C C . VAL A 1 157 ? -27.095 -6.287 11.696 1.00 85.81 157 VAL A C 1
ATOM 1238 O O . VAL A 1 157 ? -27.407 -6.697 10.579 1.00 85.81 157 VAL A O 1
ATOM 1241 N N . GLU A 1 158 ? -25.974 -6.675 12.306 1.00 86.69 158 GLU A N 1
ATOM 1242 C CA . GLU A 1 158 ? -25.046 -7.661 11.736 1.00 86.69 158 GLU A CA 1
ATOM 1243 C C . GLU A 1 158 ? -25.704 -9.045 11.595 1.00 86.69 158 GLU A C 1
ATOM 1245 O O . GLU A 1 158 ? -25.619 -9.664 10.534 1.00 86.69 158 GLU A O 1
ATOM 12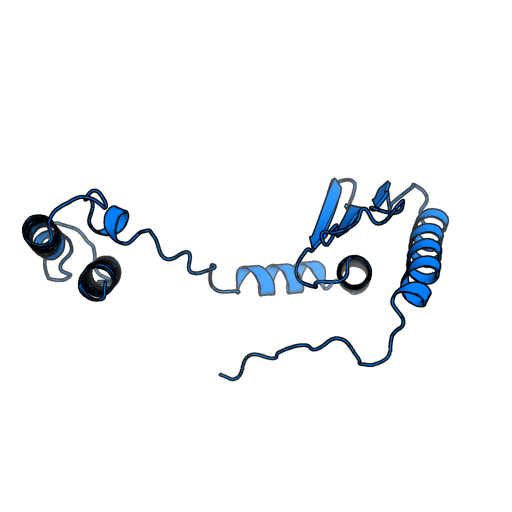50 N N . LEU A 1 159 ? -26.441 -9.493 12.618 1.00 88.00 159 LEU A N 1
ATOM 1251 C CA . LEU A 1 159 ? -27.171 -10.763 12.597 1.00 88.00 159 LEU A CA 1
ATOM 1252 C C . LEU A 1 159 ? -28.253 -10.803 11.503 1.00 88.00 159 LEU A C 1
ATOM 1254 O O . LEU A 1 159 ? -28.403 -11.818 10.821 1.00 88.00 159 LEU A O 1
ATOM 1258 N N . ASN A 1 160 ? -28.991 -9.705 11.318 1.00 89.19 160 ASN A N 1
ATOM 1259 C CA . ASN A 1 160 ? -30.017 -9.594 10.279 1.00 89.19 160 ASN A CA 1
ATOM 1260 C C . ASN A 1 160 ? -29.413 -9.665 8.871 1.00 89.19 160 ASN A C 1
ATOM 1262 O O . ASN A 1 160 ? -29.922 -10.388 8.018 1.00 89.19 160 ASN A O 1
ATOM 1266 N N . LYS A 1 161 ? -28.283 -8.989 8.641 1.00 88.62 16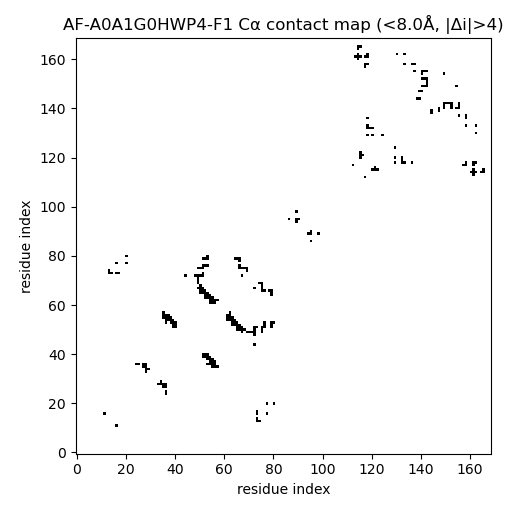1 LYS A N 1
ATOM 1267 C CA . LYS A 1 161 ? -27.570 -9.083 7.358 1.00 88.62 161 LYS A CA 1
ATOM 1268 C C . LYS A 1 161 ? -27.067 -10.495 7.081 1.00 88.62 161 LYS A C 1
ATOM 1270 O O . LYS A 1 161 ? -27.141 -10.956 5.947 1.00 88.62 161 LYS A O 1
ATOM 1275 N N . ALA A 1 162 ? -26.576 -11.190 8.107 1.00 89.12 162 ALA A N 1
ATOM 1276 C CA . ALA A 1 162 ? -26.089 -12.554 7.955 1.00 89.12 162 ALA A CA 1
ATOM 1277 C C . ALA A 1 162 ? -27.206 -13.527 7.540 1.00 89.12 162 ALA A C 1
ATOM 1279 O O . ALA A 1 162 ? -27.006 -14.315 6.618 1.00 89.12 162 ALA A O 1
ATOM 1280 N N . ILE A 1 163 ? -28.393 -13.455 8.159 1.00 90.56 163 ILE A N 1
ATOM 1281 C CA . ILE A 1 163 ? -29.512 -14.331 7.772 1.00 90.56 163 ILE A CA 1
ATOM 1282 C C . ILE A 1 163 ? -30.062 -13.983 6.382 1.00 90.56 163 ILE A C 1
ATOM 1284 O O . ILE A 1 163 ? -30.385 -14.888 5.618 1.00 90.56 163 ILE A O 1
ATOM 1288 N N . GLU A 1 164 ? -30.110 -12.701 6.009 1.00 90.75 164 GLU A N 1
ATOM 1289 C CA . GLU A 1 164 ? -30.483 -12.284 4.650 1.00 90.75 164 GLU A CA 1
ATOM 1290 C C . GLU A 1 164 ? -29.509 -12.832 3.602 1.00 90.75 164 GLU A C 1
ATOM 1292 O O . GLU A 1 164 ? -29.944 -13.372 2.587 1.00 90.75 164 GLU A O 1
ATOM 1297 N N . ALA A 1 165 ? -28.202 -12.771 3.871 1.00 87.62 165 ALA A N 1
ATOM 1298 C CA . ALA A 1 165 ? -27.179 -13.302 2.975 1.00 87.62 165 ALA A CA 1
ATOM 1299 C C . ALA A 1 165 ? -27.270 -14.827 2.797 1.00 87.62 165 ALA A C 1
ATOM 1301 O O . ALA A 1 165 ? -26.991 -15.325 1.708 1.00 87.62 165 ALA A O 1
ATOM 1302 N N . VAL A 1 166 ? -27.666 -15.567 3.839 1.00 88.31 166 VAL A N 1
ATOM 1303 C CA . VAL A 1 166 ? -27.889 -17.020 3.747 1.00 88.31 166 VAL A CA 1
ATOM 1304 C C . VAL A 1 166 ? -29.186 -17.343 3.001 1.00 88.31 166 VAL A C 1
ATOM 1306 O O . VAL A 1 166 ? -29.185 -18.255 2.186 1.00 88.31 166 VAL A O 1
ATOM 1309 N N . ARG A 1 167 ? -30.270 -16.589 3.227 1.00 89.31 167 ARG A N 1
ATOM 1310 C CA . ARG A 1 167 ? -31.562 -16.782 2.536 1.00 89.31 167 ARG A CA 1
ATOM 1311 C C . ARG A 1 167 ? -31.533 -16.420 1.051 1.00 89.31 167 ARG A C 1
ATOM 1313 O O . ARG A 1 167 ? -32.371 -16.897 0.297 1.00 89.31 167 ARG A O 1
ATOM 1320 N N . ALA A 1 168 ? -30.636 -15.521 0.653 1.00 82.75 168 ALA A N 1
ATOM 1321 C CA . ALA A 1 168 ? -30.490 -15.074 -0.730 1.00 82.75 168 ALA A CA 1
ATOM 1322 C C . ALA A 1 168 ? -29.652 -16.028 -1.606 1.00 82.75 168 ALA A C 1
ATOM 1324 O O . ALA A 1 168 ? -29.456 -15.737 -2.787 1.00 82.75 168 ALA A O 1
ATOM 1325 N N . ARG A 1 169 ? -29.126 -17.116 -1.032 1.00 68.56 169 ARG A N 1
ATOM 1326 C CA . ARG A 1 169 ? -28.417 -18.187 -1.744 1.00 68.56 169 ARG A CA 1
ATOM 1327 C C . ARG A 1 169 ? -29.367 -19.321 -2.094 1.00 68.56 169 ARG A C 1
ATOM 1329 O O . ARG A 1 169 ? -29.154 -19.899 -3.180 1.00 68.56 169 ARG A O 1
#

Solvent-accessible surface area (backbone atoms only — not comparable to full-atom values): 10123 Å² total; per-residue (Å²): 131,88,74,86,76,87,70,82,78,88,88,71,57,65,74,64,51,52,63,52,52,54,53,51,50,48,50,51,26,71,74,36,102,52,76,34,62,72,48,56,80,77,78,76,87,50,90,87,56,19,68,21,46,40,31,29,52,57,96,87,39,84,45,71,44,73,34,57,90,39,84,46,26,55,58,16,41,49,50,43,52,50,53,51,50,52,50,54,52,30,50,78,67,67,36,51,63,60,50,50,52,54,58,68,67,46,77,74,80,82,73,76,70,57,38,38,66,71,56,71,52,60,90,87,56,56,66,72,58,52,52,51,42,42,54,58,48,47,67,54,42,34,53,92,32,87,89,61,75,46,83,79,36,59,68,41,55,53,46,52,51,22,53,50,61,60,73,74,107

Sequence (169 aa):
MAGYKYSPPTGWPPSSSRGEIQAEFQRWNDQAGERVVLDYDLPMLRPGQREAAVTFLLRGNKVTVKLDKWPEFQTNLRCCLLIIKDMRLGEARGMTEAIRAAYMALPAPKTERDPYEVLGVRPDTELDVIEAAYRAKAKRLHPDNPKTGMEDGAAMVELNKAIEAVRAR